Protein AF-A0A8D3BWU9-F1 (afdb_monomer)

InterPro domains:
  IPR000504 RNA recognition motif domain [PF00076] (6-41)
  IPR000504 RNA recognition motif domain [PF00076] (61-85)
  IPR012677 Nucleotide-binding alpha-beta plait domain superfamily [G3DSA:3.30.70.330] (1-52)
  IPR012677 Nucleotide-binding alpha-beta plait domain superfamily [G3DSA:3.30.70.330] (53-86)
  IPR035979 RNA-binding domain superfamily [SSF54928] (10-85)
  IPR050825 RNA-binding protein 42/Polyadenylate-binding protein RBP45/47-like [PTHR47640] (5-79)

Organism: Scophthalmus maximus (NCBI:txid52904)

pLDDT: mean 82.27, std 11.9, range [45.44, 93.19]

Radius of gyration: 12.22 Å; Cα contacts (8 Å, |Δi|>4): 155; chains: 1; bounding box: 34×22×27 Å

Sequence (86 aa):
ALTSHTAGNDPYCFVEFYDHRHAAASLAAMNGRKIMGKEVKVNWATTPTSQKKDTSNHFHVFVGDLSPEITTDDVKAAFGPFGRIS

Mean predicted aligned error: 6.24 Å

Secondary structure (DSSP, 8-state):
-EEEEEETTEEEEEEEBSSHHHHHHHHHHHTT-EETTEEPEEEE---SSSS---GGG--EEEEES--TT--HHHHHHHHGGG--B-

Foldseek 3Di:
DKAWDDDPPKTKIKWFAPDLQLLVVLQVVQAQDDDPNWGKHKDQDDDPPDDPDDSVGGRMIMIMRDDPPDDPVSVCVSSVVSHDTD

Solvent-accessible surface area (backbone atoms only — not comparable to full-atom values): 4823 Å² total; per-residue (Å²): 58,78,51,77,46,79,65,80,98,47,24,30,34,37,44,22,33,79,41,40,69,29,31,54,51,37,34,70,67,41,38,72,32,67,53,96,84,31,53,23,42,39,42,75,57,72,76,88,74,87,62,95,69,77,64,89,74,42,26,40,30,28,38,31,49,39,46,89,82,64,47,76,62,56,51,47,65,70,47,44,85,46,39,65,67,76

Structure (mmCIF, N/CA/C/O backbone):
data_AF-A0A8D3BWU9-F1
#
_entry.id   AF-A0A8D3BWU9-F1
#
loop_
_atom_site.group_PDB
_atom_site.id
_atom_site.type_symbol
_atom_site.label_atom_id
_atom_site.label_alt_id
_atom_site.label_comp_id
_atom_site.label_asym_id
_atom_site.label_entity_id
_atom_site.label_seq_id
_atom_site.pdbx_PDB_ins_code
_atom_site.Cartn_x
_atom_site.Cartn_y
_atom_site.Cartn_z
_atom_site.occupancy
_atom_site.B_iso_or_equiv
_atom_site.auth_seq_id
_atom_site.auth_comp_id
_atom_site.auth_asym_id
_atom_site.auth_atom_id
_atom_site.pdbx_PDB_model_num
ATOM 1 N N . ALA A 1 1 ? 4.909 -8.282 2.413 1.00 72.25 1 ALA A N 1
ATOM 2 C CA . ALA A 1 1 ? 3.957 -8.530 3.504 1.00 72.25 1 ALA A CA 1
ATOM 3 C C . ALA A 1 1 ? 2.841 -7.487 3.465 1.00 72.25 1 ALA A C 1
ATOM 5 O O . ALA A 1 1 ? 3.076 -6.383 2.970 1.00 72.25 1 ALA A O 1
ATOM 6 N N . LEU A 1 2 ? 1.654 -7.795 4.008 1.00 79.44 2 LEU A N 1
ATOM 7 C CA . LEU A 1 2 ? 0.658 -6.778 4.368 1.00 79.44 2 LEU A CA 1
ATOM 8 C C . LEU A 1 2 ? 0.516 -6.724 5.890 1.00 79.44 2 LEU A C 1
ATOM 10 O O . LEU A 1 2 ? 0.225 -7.748 6.504 1.00 79.44 2 LEU A O 1
ATOM 14 N N . THR A 1 3 ? 0.668 -5.536 6.471 1.00 81.56 3 THR A N 1
ATOM 15 C CA . THR A 1 3 ? 0.482 -5.330 7.913 1.00 81.56 3 THR A CA 1
ATOM 16 C C . THR A 1 3 ? -0.554 -4.243 8.159 1.00 81.56 3 THR A C 1
ATOM 18 O O . THR A 1 3 ? -0.282 -3.064 7.931 1.00 81.56 3 THR A O 1
ATOM 21 N N . SER A 1 4 ? -1.737 -4.632 8.630 1.00 81.06 4 SER A N 1
ATOM 22 C CA . SER A 1 4 ? -2.837 -3.725 8.970 1.00 81.06 4 SER A CA 1
ATOM 23 C C . SER A 1 4 ? -2.788 -3.295 10.433 1.00 81.06 4 SER A C 1
ATOM 25 O O . SER A 1 4 ? -2.623 -4.131 11.319 1.00 81.06 4 SER A O 1
ATOM 27 N N . HIS A 1 5 ? -2.985 -2.005 10.685 1.00 78.25 5 HIS A N 1
ATOM 28 C CA . HIS A 1 5 ? -3.090 -1.422 12.014 1.00 78.25 5 HIS A CA 1
ATOM 29 C C . HIS A 1 5 ? -4.311 -0.504 12.080 1.00 78.25 5 HIS A C 1
ATOM 31 O O . HIS A 1 5 ? -4.472 0.442 11.311 1.00 78.25 5 HIS A O 1
ATOM 37 N N . THR A 1 6 ? -5.159 -0.754 13.061 1.00 70.88 6 THR A N 1
ATOM 38 C CA . THR A 1 6 ? -6.268 0.121 13.437 1.00 70.88 6 THR A CA 1
ATOM 39 C C . THR A 1 6 ? -5.853 0.902 14.676 1.00 70.88 6 THR A C 1
ATOM 41 O O . THR A 1 6 ? -5.990 0.401 15.790 1.00 70.88 6 THR A O 1
ATOM 44 N N . ALA A 1 7 ? -5.305 2.109 14.499 1.00 59.41 7 ALA A N 1
ATOM 45 C CA . ALA A 1 7 ? -5.066 3.030 15.611 1.00 59.41 7 ALA A CA 1
ATOM 46 C C . ALA A 1 7 ? -6.002 4.240 15.479 1.00 59.41 7 ALA A C 1
ATOM 48 O O . ALA A 1 7 ? -5.778 5.118 14.653 1.00 59.41 7 ALA A O 1
ATOM 49 N N . GLY A 1 8 ? -7.057 4.282 16.295 1.00 64.62 8 GLY A N 1
ATOM 50 C CA . GLY A 1 8 ? -8.029 5.380 16.292 1.00 64.62 8 GLY A CA 1
ATOM 51 C C . GLY A 1 8 ? -9.043 5.322 15.142 1.00 64.62 8 GLY A C 1
ATOM 52 O O . GLY A 1 8 ? -9.423 4.241 14.699 1.00 64.62 8 GLY A O 1
ATOM 53 N N . ASN A 1 9 ? -9.506 6.496 14.696 1.00 68.75 9 ASN A N 1
ATOM 54 C CA . ASN A 1 9 ? -10.567 6.661 13.690 1.00 68.75 9 ASN A CA 1
ATOM 55 C C . ASN A 1 9 ? -10.082 6.446 12.236 1.00 68.75 9 ASN A C 1
ATOM 57 O O . ASN A 1 9 ? -10.890 6.437 11.307 1.00 68.75 9 ASN A O 1
ATOM 61 N N . ASP A 1 10 ? -8.773 6.244 12.047 1.00 78.38 10 ASP A N 1
ATOM 62 C CA . ASP A 1 10 ? -8.111 6.216 10.742 1.00 78.38 10 ASP A CA 1
ATOM 63 C C . ASP A 1 10 ? -7.297 4.920 10.581 1.00 78.38 10 ASP A C 1
ATOM 65 O O . ASP A 1 10 ? -6.116 4.863 10.937 1.00 78.38 10 ASP A O 1
ATOM 69 N N . PRO A 1 11 ? -7.922 3.839 10.077 1.00 86.50 11 PRO A N 1
ATOM 70 C CA . PRO A 1 11 ? -7.220 2.596 9.799 1.00 86.50 11 PRO A CA 1
ATOM 71 C C . PRO A 1 11 ? -6.127 2.803 8.745 1.00 86.50 11 PRO A C 1
ATOM 73 O O . PRO A 1 11 ? -6.306 3.538 7.768 1.00 86.50 11 PRO A O 1
ATOM 76 N N . TYR A 1 12 ? -5.001 2.112 8.920 1.00 89.19 12 TYR A N 1
ATOM 77 C CA . TYR A 1 12 ? -3.894 2.130 7.971 1.00 89.19 12 TYR A CA 1
ATOM 78 C C . TYR A 1 12 ? -3.260 0.751 7.804 1.00 89.19 12 TYR A C 1
ATOM 80 O O . TYR A 1 12 ? -3.340 -0.117 8.669 1.00 89.19 12 TYR A O 1
ATOM 88 N N . CYS A 1 13 ? -2.610 0.536 6.668 1.00 89.62 13 CYS A N 1
ATOM 89 C CA . CYS A 1 13 ? -1.872 -0.678 6.356 1.00 89.62 13 CYS A CA 1
ATOM 90 C C . CYS A 1 13 ? -0.518 -0.336 5.739 1.00 89.62 13 CYS A C 1
ATOM 92 O O . CYS A 1 13 ? -0.336 0.719 5.137 1.00 89.62 13 CYS A O 1
ATOM 94 N N . PHE A 1 14 ? 0.425 -1.263 5.836 1.00 89.62 14 PHE A N 1
ATOM 95 C CA . PHE A 1 14 ? 1.669 -1.223 5.078 1.00 89.62 14 PHE A CA 1
ATOM 96 C C . PHE A 1 14 ? 1.664 -2.345 4.051 1.00 89.62 14 PHE A C 1
ATOM 98 O O . PHE A 1 14 ? 1.428 -3.499 4.408 1.00 89.62 14 PHE A O 1
ATOM 105 N N . VAL A 1 15 ? 1.931 -2.001 2.793 1.00 90.38 15 VAL A N 1
ATOM 106 C CA . VAL A 1 15 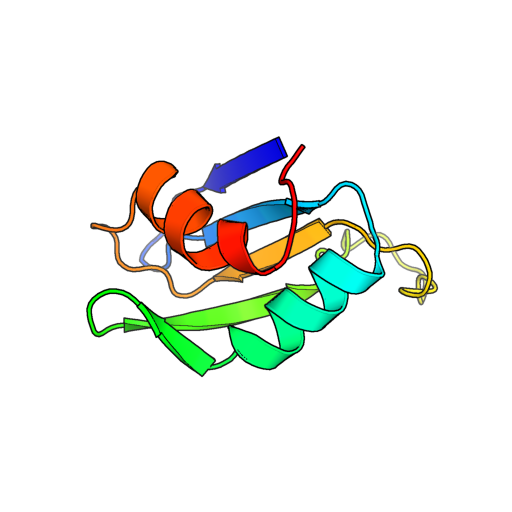? 2.083 -2.945 1.685 1.00 90.38 15 VAL A CA 1
ATOM 107 C C . VAL A 1 15 ? 3.559 -3.005 1.321 1.00 90.38 15 VAL A C 1
ATOM 109 O O . VAL A 1 15 ? 4.165 -1.990 0.990 1.00 90.38 15 VAL A O 1
ATOM 112 N N . GLU A 1 16 ? 4.146 -4.192 1.372 1.00 89.25 16 GLU A N 1
ATOM 113 C CA . GLU A 1 16 ? 5.505 -4.446 0.896 1.00 89.25 16 GLU A CA 1
ATOM 114 C C . GLU A 1 16 ? 5.456 -5.230 -0.412 1.00 89.25 16 GLU A C 1
ATOM 116 O O . GLU A 1 16 ? 4.912 -6.336 -0.466 1.00 89.25 16 GLU A O 1
ATOM 121 N N . PHE A 1 17 ? 6.062 -4.665 -1.447 1.00 89.75 17 PHE A N 1
ATOM 122 C CA . PHE A 1 17 ? 6.216 -5.279 -2.759 1.00 89.75 17 PHE A CA 1
ATOM 123 C C . PHE A 1 17 ? 7.561 -5.993 -2.895 1.00 89.75 17 PHE A C 1
ATOM 125 O O . PHE A 1 17 ? 8.506 -5.708 -2.171 1.00 89.75 17 PHE A O 1
ATOM 132 N N . TYR A 1 18 ? 7.679 -6.889 -3.876 1.00 86.44 18 TYR A N 1
ATOM 133 C CA . TYR A 1 18 ? 8.982 -7.478 -4.223 1.00 86.44 18 TYR A CA 1
ATOM 134 C C . TYR A 1 18 ? 9.882 -6.545 -5.046 1.0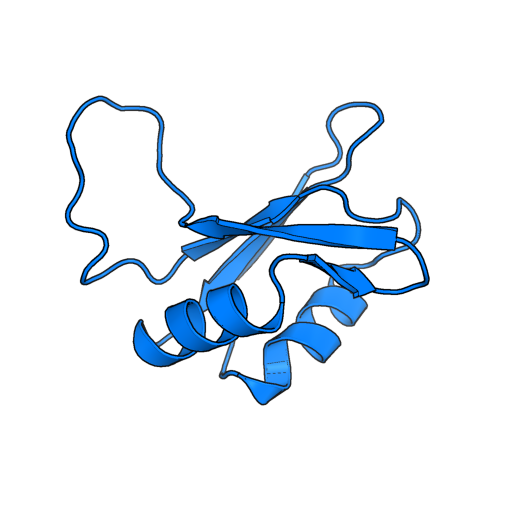0 86.44 18 TYR A C 1
ATOM 136 O O . TYR A 1 18 ? 11.087 -6.762 -5.105 1.00 86.44 18 TYR A O 1
ATOM 144 N N . ASP A 1 19 ? 9.311 -5.543 -5.723 1.00 87.19 19 ASP A N 1
ATOM 145 C CA . ASP A 1 19 ? 10.043 -4.662 -6.639 1.00 87.19 19 ASP A CA 1
ATOM 146 C C . ASP A 1 19 ? 9.677 -3.200 -6.374 1.00 87.19 19 ASP A C 1
ATOM 148 O O . ASP A 1 19 ? 8.503 -2.859 -6.197 1.00 87.19 19 ASP A O 1
ATOM 152 N N . HIS A 1 20 ? 10.687 -2.331 -6.372 1.00 86.56 20 HIS A N 1
ATOM 153 C CA . HIS A 1 20 ? 10.522 -0.901 -6.122 1.00 86.56 20 HIS A CA 1
ATOM 154 C C . HIS A 1 20 ? 9.620 -0.255 -7.178 1.00 86.56 20 HIS A C 1
ATOM 156 O O . HIS A 1 20 ? 8.801 0.605 -6.857 1.00 86.56 20 HIS A O 1
ATOM 162 N N . ARG A 1 21 ? 9.707 -0.706 -8.435 1.00 89.06 21 ARG A N 1
ATOM 163 C CA . ARG A 1 21 ? 8.896 -0.170 -9.535 1.00 89.06 21 ARG A CA 1
ATOM 164 C C . ARG A 1 21 ? 7.411 -0.431 -9.302 1.00 89.06 21 ARG A C 1
ATOM 166 O O . ARG A 1 21 ? 6.600 0.454 -9.552 1.00 89.06 21 ARG A O 1
ATOM 173 N N . HIS A 1 22 ? 7.064 -1.607 -8.775 1.00 91.19 22 HIS A N 1
ATOM 174 C CA . HIS A 1 22 ? 5.686 -1.945 -8.409 1.00 91.19 22 HIS A CA 1
ATOM 175 C C . HIS A 1 22 ? 5.192 -1.070 -7.251 1.00 91.19 22 HIS A C 1
ATOM 177 O O . HIS A 1 22 ? 4.098 -0.509 -7.324 1.00 91.19 22 HIS A O 1
ATOM 183 N N . ALA A 1 23 ? 6.027 -0.879 -6.223 1.00 89.50 23 ALA A N 1
ATOM 184 C CA . ALA A 1 23 ? 5.710 0.001 -5.104 1.00 89.50 23 ALA A CA 1
ATOM 185 C C . ALA A 1 23 ? 5.468 1.448 -5.572 1.00 89.50 23 ALA A C 1
ATOM 187 O O . ALA A 1 23 ? 4.426 2.025 -5.261 1.00 89.50 23 ALA A O 1
ATOM 188 N N . ALA A 1 24 ? 6.362 1.998 -6.398 1.00 89.75 24 ALA A N 1
ATOM 189 C CA . ALA A 1 24 ? 6.257 3.352 -6.937 1.00 89.75 24 ALA A CA 1
ATOM 190 C C . ALA A 1 24 ? 5.018 3.535 -7.829 1.00 89.75 24 ALA A C 1
ATOM 192 O O . ALA A 1 24 ? 4.298 4.525 -7.691 1.00 89.75 24 ALA A O 1
ATOM 193 N N . ALA A 1 25 ? 4.736 2.564 -8.705 1.00 92.00 25 ALA A N 1
ATOM 194 C CA . ALA A 1 25 ? 3.551 2.580 -9.559 1.00 92.00 25 ALA A CA 1
ATOM 195 C C . ALA A 1 25 ? 2.260 2.547 -8.731 1.00 92.00 25 ALA A C 1
ATOM 197 O O . ALA A 1 25 ? 1.349 3.338 -8.979 1.00 92.00 25 ALA A O 1
ATOM 198 N N . SER A 1 26 ? 2.201 1.680 -7.714 1.00 91.75 26 SER A N 1
ATOM 199 C CA . SER A 1 26 ? 1.046 1.596 -6.820 1.00 91.75 26 SER A CA 1
ATOM 200 C C . SER A 1 26 ? 0.837 2.890 -6.039 1.00 91.75 26 SER A C 1
ATOM 202 O O . SER A 1 26 ? -0.288 3.362 -5.941 1.00 91.75 26 SER A O 1
ATOM 204 N N . LEU A 1 27 ? 1.911 3.522 -5.556 1.00 91.31 27 LEU A N 1
ATOM 205 C CA . LEU A 1 27 ? 1.838 4.790 -4.841 1.00 91.31 27 LEU A CA 1
ATOM 206 C C . LEU A 1 27 ? 1.257 5.884 -5.733 1.00 91.31 27 LEU A C 1
ATOM 208 O O . LEU A 1 27 ? 0.306 6.547 -5.334 1.00 91.31 27 LEU A O 1
ATOM 212 N N . ALA A 1 28 ? 1.777 6.038 -6.951 1.00 91.06 28 ALA A N 1
ATOM 213 C CA . ALA A 1 28 ? 1.303 7.060 -7.880 1.00 91.06 28 ALA A CA 1
ATOM 214 C C . ALA A 1 28 ? -0.159 6.844 -8.309 1.00 91.06 28 ALA A C 1
ATOM 216 O O . ALA A 1 28 ? -0.893 7.810 -8.491 1.00 91.06 28 ALA A O 1
ATOM 217 N N . ALA A 1 29 ? -0.588 5.591 -8.461 1.00 91.94 29 ALA A N 1
ATOM 218 C CA . ALA A 1 29 ? -1.925 5.262 -8.947 1.00 91.94 29 ALA A CA 1
ATOM 219 C C . ALA A 1 29 ? -2.996 5.171 -7.847 1.00 91.94 29 ALA A C 1
ATOM 221 O O . ALA A 1 29 ? -4.182 5.354 -8.129 1.00 91.94 29 ALA A O 1
ATOM 222 N N . MET A 1 30 ? -2.607 4.837 -6.615 1.00 92.12 30 MET A N 1
ATOM 223 C CA . MET A 1 30 ? -3.533 4.613 -5.501 1.00 92.12 30 MET A CA 1
ATOM 224 C C . MET A 1 30 ? -3.618 5.802 -4.545 1.00 92.12 30 MET A C 1
ATOM 226 O O . MET A 1 30 ? -4.623 5.931 -3.852 1.00 92.12 30 MET A O 1
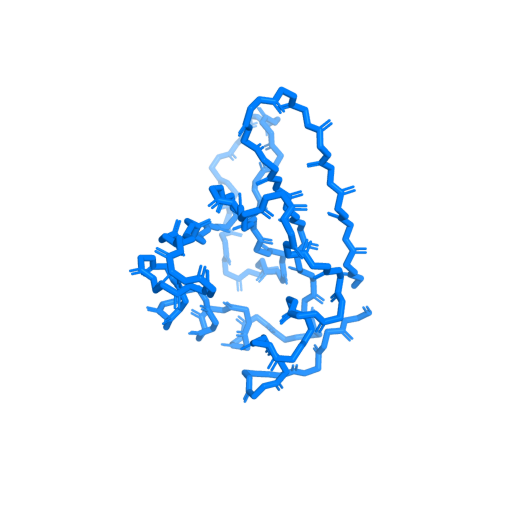ATOM 230 N N . ASN A 1 31 ? -2.612 6.681 -4.499 1.00 93.19 31 ASN A N 1
ATOM 231 C CA . ASN A 1 31 ? -2.663 7.873 -3.656 1.00 93.19 31 ASN A CA 1
ATOM 232 C C . ASN A 1 31 ? -3.788 8.821 -4.109 1.00 93.19 31 ASN A C 1
ATOM 234 O O . ASN A 1 31 ? -3.771 9.306 -5.238 1.00 93.19 31 ASN A O 1
ATOM 238 N N . GLY A 1 32 ? -4.763 9.080 -3.233 1.00 90.56 32 GLY A N 1
ATOM 239 C CA . GLY A 1 32 ? -5.953 9.878 -3.546 1.00 90.56 32 GLY A CA 1
ATOM 240 C C . GLY A 1 32 ? -7.042 9.099 -4.294 1.00 90.56 32 GLY A C 1
ATOM 241 O O . GLY A 1 32 ? -8.034 9.676 -4.740 1.00 90.56 32 GLY A O 1
ATOM 242 N N . ARG A 1 33 ? -6.889 7.779 -4.463 1.00 90.88 33 ARG A N 1
ATOM 243 C CA . ARG A 1 33 ? -7.918 6.945 -5.091 1.00 90.88 33 ARG A CA 1
ATOM 244 C C . ARG A 1 33 ? -9.000 6.600 -4.076 1.00 90.88 33 ARG A C 1
ATOM 246 O O . ARG A 1 33 ? -8.715 6.312 -2.919 1.00 90.88 33 ARG A O 1
ATOM 253 N N . LYS A 1 34 ? -10.258 6.557 -4.513 1.00 89.06 34 LYS A N 1
ATOM 254 C CA . LYS A 1 34 ? -11.358 6.075 -3.670 1.00 89.06 34 LYS A CA 1
ATOM 255 C C . LYS A 1 34 ? -11.429 4.549 -3.692 1.00 89.06 34 LYS A C 1
ATOM 257 O O . LYS A 1 34 ? -11.675 3.967 -4.747 1.00 89.06 34 LYS A O 1
ATOM 262 N N . ILE A 1 35 ? -11.246 3.918 -2.534 1.00 84.88 35 ILE A N 1
ATOM 263 C CA . ILE A 1 35 ? -11.507 2.494 -2.298 1.00 84.88 35 ILE A CA 1
ATOM 264 C C . ILE A 1 35 ? -12.741 2.404 -1.398 1.00 84.88 35 ILE A C 1
ATOM 266 O O . ILE A 1 35 ? -12.775 3.015 -0.334 1.00 84.88 35 ILE A O 1
ATOM 270 N N . MET A 1 36 ? -13.777 1.682 -1.837 1.00 82.81 36 MET A N 1
ATOM 271 C CA . MET A 1 36 ? -15.047 1.559 -1.098 1.00 82.81 36 MET A CA 1
ATOM 272 C C . MET A 1 36 ? -15.656 2.917 -0.692 1.00 82.81 36 MET A C 1
ATOM 274 O O . MET A 1 36 ? -16.181 3.090 0.401 1.00 82.81 36 MET A O 1
ATOM 278 N N . GLY A 1 37 ? -15.539 3.926 -1.563 1.00 85.12 37 GLY A N 1
ATOM 279 C CA . GLY A 1 37 ? -16.083 5.268 -1.325 1.00 85.12 37 GLY A CA 1
ATOM 280 C C . GLY A 1 37 ? -15.230 6.183 -0.437 1.00 85.12 37 GLY A C 1
ATOM 281 O O . GLY A 1 37 ? -15.489 7.387 -0.428 1.00 85.12 37 GLY A O 1
ATOM 282 N N . LYS A 1 38 ? -14.183 5.669 0.226 1.00 86.56 38 LYS A N 1
ATOM 283 C CA . LYS A 1 38 ? -13.233 6.470 1.013 1.00 86.56 38 LYS A CA 1
ATOM 284 C C . LYS A 1 38 ? -11.932 6.686 0.245 1.00 86.56 38 LYS A C 1
ATOM 286 O O . LYS A 1 38 ? -11.418 5.776 -0.401 1.00 86.56 38 LYS A O 1
ATOM 291 N N . GLU A 1 39 ? -11.432 7.913 0.267 1.00 90.69 39 GLU A N 1
ATOM 292 C CA . GLU A 1 39 ? -10.157 8.256 -0.358 1.00 90.69 39 GLU A CA 1
ATOM 293 C C . GLU A 1 39 ? -9.005 7.678 0.462 1.00 90.69 39 GLU A C 1
ATOM 295 O O . GLU A 1 39 ? -8.937 7.915 1.664 1.00 90.69 39 GLU A O 1
ATOM 300 N N . VAL A 1 40 ? -8.119 6.914 -0.179 1.00 91.12 40 VAL A N 1
ATOM 301 C CA . VAL A 1 40 ? -6.960 6.326 0.493 1.00 91.12 40 VAL A CA 1
ATOM 302 C C . VA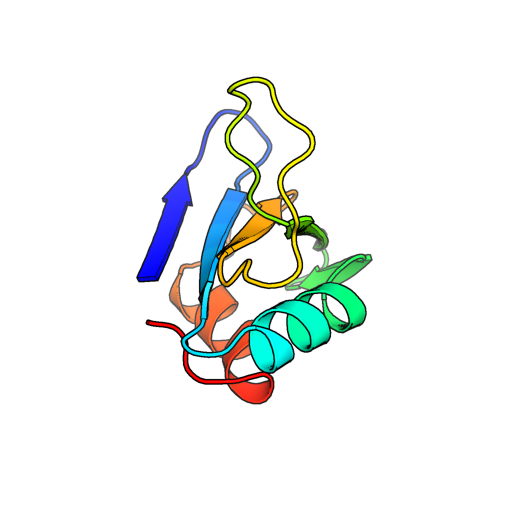L A 1 40 ? -5.716 7.159 0.251 1.00 91.12 40 VAL A C 1
ATOM 304 O O . VAL A 1 40 ? -5.483 7.684 -0.842 1.00 91.12 40 VAL A O 1
ATOM 307 N N . LYS A 1 41 ? -4.871 7.235 1.271 1.00 91.56 41 LYS A N 1
ATOM 308 C CA . LYS A 1 41 ? -3.633 8.002 1.228 1.00 91.56 41 LYS A CA 1
ATOM 309 C C . LYS A 1 41 ? -2.445 7.066 1.122 1.00 91.56 41 LYS A C 1
ATOM 311 O O . LYS A 1 41 ? -2.144 6.354 2.074 1.00 91.56 41 LYS A O 1
ATOM 316 N N . VAL A 1 42 ? -1.728 7.098 0.001 1.00 92.31 42 VAL A N 1
ATOM 317 C CA . VAL A 1 42 ? -0.574 6.213 -0.217 1.00 92.31 42 VAL A CA 1
ATOM 318 C C . VAL A 1 42 ? 0.719 7.011 -0.197 1.00 92.31 42 VAL A C 1
ATOM 320 O O . VAL A 1 42 ? 0.871 7.984 -0.925 1.00 92.31 42 VAL A O 1
ATOM 323 N N . ASN A 1 43 ? 1.654 6.614 0.660 1.00 90.88 43 ASN A N 1
ATOM 324 C CA . ASN A 1 43 ? 2.964 7.244 0.802 1.00 90.88 43 ASN A CA 1
ATOM 325 C C . ASN A 1 43 ? 4.054 6.186 0.937 1.00 90.88 43 ASN A C 1
ATOM 327 O O . ASN A 1 43 ? 3.774 5.022 1.195 1.00 90.88 43 ASN A O 1
ATOM 331 N N . TRP A 1 44 ? 5.315 6.576 0.791 1.00 89.69 44 TRP A N 1
ATOM 332 C CA . TRP A 1 44 ? 6.421 5.683 1.119 1.00 89.69 44 TRP A CA 1
ATOM 333 C C . TRP A 1 44 ? 6.419 5.385 2.617 1.00 89.69 44 TRP A C 1
ATOM 335 O O . TRP A 1 44 ? 6.313 6.302 3.433 1.00 89.69 44 TRP A O 1
ATOM 345 N N . ALA A 1 45 ? 6.553 4.114 2.994 1.00 84.44 45 ALA A N 1
ATOM 346 C CA . ALA A 1 45 ? 6.709 3.762 4.395 1.00 84.44 45 ALA A CA 1
ATOM 347 C C . ALA A 1 45 ? 8.127 4.146 4.838 1.00 84.44 45 ALA A C 1
ATOM 349 O O . ALA A 1 45 ? 9.110 3.487 4.505 1.00 84.44 45 ALA A O 1
ATOM 350 N N . THR A 1 46 ? 8.246 5.255 5.559 1.00 73.25 46 THR A N 1
ATOM 351 C CA . THR A 1 46 ? 9.510 5.716 6.140 1.00 73.25 46 THR A CA 1
ATOM 352 C C . THR A 1 46 ? 9.476 5.518 7.647 1.00 73.25 46 THR A C 1
ATOM 354 O O . THR A 1 46 ? 8.576 6.017 8.320 1.00 73.25 46 THR A O 1
ATOM 357 N N . THR A 1 47 ? 10.476 4.835 8.203 1.00 59.78 47 THR A N 1
ATOM 358 C CA . THR A 1 47 ? 10.687 4.822 9.655 1.00 59.78 47 THR A CA 1
ATOM 359 C C . THR A 1 47 ? 11.119 6.220 10.117 1.00 59.78 47 THR A C 1
ATOM 361 O O . THR A 1 47 ? 12.036 6.770 9.506 1.00 59.78 47 THR A O 1
ATOM 364 N N . PRO A 1 48 ? 10.555 6.782 11.201 1.00 55.28 48 PRO A N 1
ATOM 365 C CA . PRO A 1 48 ? 10.871 8.134 11.683 1.00 55.28 48 PRO A CA 1
ATOM 366 C C . PRO A 1 48 ? 12.301 8.307 12.232 1.00 55.28 48 PRO A C 1
ATOM 368 O O . PRO A 1 48 ? 12.654 9.381 12.712 1.00 55.28 48 PRO A O 1
ATOM 371 N N . THR A 1 49 ? 13.156 7.284 12.159 1.00 54.06 49 THR A N 1
ATOM 372 C CA . THR A 1 49 ? 14.571 7.381 12.519 1.00 54.06 49 THR A CA 1
ATOM 373 C C . THR A 1 49 ? 15.351 8.172 11.464 1.00 54.06 49 THR A C 1
ATOM 375 O O . THR A 1 49 ? 15.870 7.625 10.493 1.00 54.06 49 THR A O 1
ATOM 378 N N . S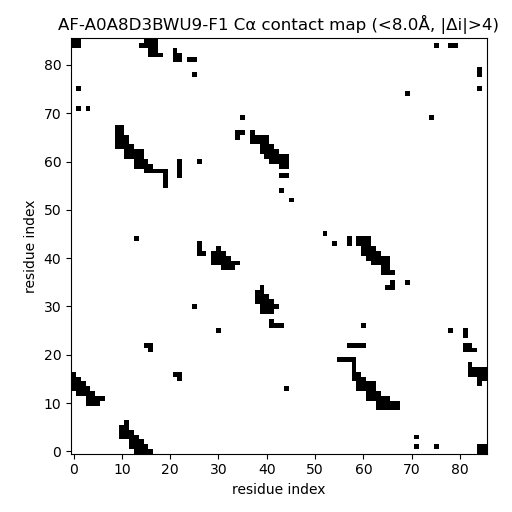ER A 1 50 ? 15.384 9.489 11.679 1.00 45.44 50 SER A N 1
ATOM 379 C CA . SER A 1 50 ? 16.367 10.487 11.243 1.00 45.44 50 SER A CA 1
ATOM 380 C C . SER A 1 50 ? 17.455 9.998 10.288 1.00 45.44 50 SER A C 1
ATOM 382 O O . SER A 1 50 ? 18.566 9.672 10.693 1.00 45.44 50 SER A O 1
ATOM 384 N N . GLN A 1 51 ? 17.150 10.024 9.001 1.00 49.53 51 GLN A N 1
ATOM 385 C CA . GLN A 1 51 ? 18.036 10.472 7.930 1.00 49.53 51 GLN A CA 1
ATOM 386 C C . GLN A 1 51 ? 17.184 10.501 6.668 1.00 49.53 51 GLN A C 1
ATOM 388 O O . GLN A 1 51 ? 16.256 9.707 6.535 1.00 49.53 51 GLN A O 1
ATOM 393 N N . LYS A 1 52 ? 17.446 11.450 5.769 1.00 51.50 52 LYS A N 1
ATOM 394 C CA . LYS A 1 52 ? 16.837 11.497 4.436 1.00 51.50 52 LYS A CA 1
ATOM 395 C C . LYS A 1 52 ? 17.170 10.169 3.742 1.00 51.50 52 LYS A C 1
ATOM 397 O O . LYS A 1 52 ? 18.247 10.037 3.176 1.00 51.50 52 LYS A O 1
ATOM 402 N N . LYS A 1 53 ? 16.322 9.150 3.908 1.00 53.91 53 LYS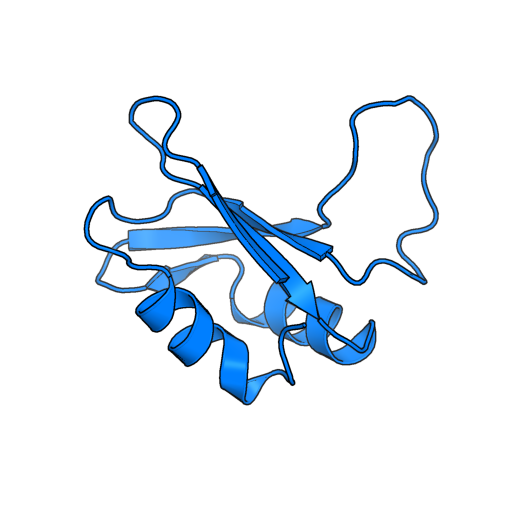 A N 1
ATOM 403 C CA . LYS A 1 53 ? 16.567 7.826 3.345 1.00 53.91 53 LYS A CA 1
ATOM 404 C C . LYS A 1 53 ? 16.255 7.910 1.869 1.00 53.91 53 LYS A C 1
ATOM 406 O O . LYS A 1 53 ? 15.164 8.322 1.484 1.00 53.91 53 LYS A O 1
ATOM 411 N N . ASP A 1 54 ? 17.252 7.542 1.084 1.00 58.31 54 ASP A N 1
ATOM 412 C CA . ASP A 1 54 ? 17.145 7.289 -0.339 1.00 58.31 54 ASP A CA 1
ATOM 413 C C . ASP A 1 54 ? 15.958 6.337 -0.570 1.00 58.31 54 ASP A C 1
ATOM 415 O O . ASP A 1 54 ? 16.018 5.148 -0.254 1.00 58.31 54 ASP A O 1
ATOM 419 N N . THR A 1 55 ? 14.833 6.866 -1.054 1.00 63.91 55 THR A N 1
ATOM 420 C CA . THR A 1 55 ? 13.631 6.065 -1.342 1.00 63.91 55 THR A CA 1
ATOM 421 C C . THR A 1 55 ? 13.791 5.235 -2.614 1.00 63.91 55 THR A C 1
ATOM 423 O O . THR A 1 55 ? 12.899 4.460 -2.950 1.00 63.91 55 THR A O 1
ATOM 426 N N . SER A 1 56 ? 14.946 5.334 -3.282 1.00 62.91 56 SER A N 1
ATOM 427 C CA . SER A 1 56 ? 15.316 4.611 -4.502 1.00 62.91 56 SER A CA 1
ATOM 428 C C . SER A 1 56 ? 15.252 3.084 -4.368 1.00 62.91 56 SER A C 1
ATOM 430 O O . SER A 1 56 ? 15.141 2.394 -5.373 1.00 62.91 56 SER A O 1
ATOM 432 N N . ASN A 1 57 ? 15.285 2.551 -3.139 1.00 64.75 57 ASN A N 1
ATOM 433 C CA . ASN A 1 57 ? 15.116 1.122 -2.839 1.00 64.75 57 ASN A CA 1
ATOM 434 C C . ASN A 1 57 ? 13.977 0.860 -1.839 1.00 64.75 57 ASN A C 1
ATOM 436 O O . ASN A 1 57 ? 14.007 -0.118 -1.096 1.00 64.75 57 ASN A O 1
ATOM 440 N N . HIS A 1 58 ? 12.984 1.746 -1.748 1.00 73.69 58 HIS A N 1
ATOM 441 C CA . HIS A 1 58 ? 11.825 1.475 -0.904 1.00 73.69 58 HIS A CA 1
ATOM 442 C C . HIS A 1 58 ? 10.870 0.506 -1.598 1.00 73.69 58 HIS A C 1
ATOM 444 O O . HIS A 1 58 ? 10.413 0.742 -2.714 1.00 73.69 58 HIS A O 1
ATOM 450 N N . PHE A 1 59 ? 10.536 -0.570 -0.897 1.00 84.81 59 PHE A N 1
ATOM 451 C CA . PHE A 1 59 ? 9.560 -1.567 -1.338 1.00 84.81 59 PHE A CA 1
ATOM 452 C C . PHE A 1 59 ? 8.252 -1.482 -0.547 1.00 84.81 59 PHE A C 1
ATOM 454 O O . PHE A 1 59 ? 7.260 -2.118 -0.895 1.00 84.81 59 PHE A O 1
ATOM 461 N N . HIS A 1 60 ? 8.253 -0.676 0.514 1.00 87.44 60 HIS A N 1
ATOM 462 C CA . HIS A 1 60 ? 7.155 -0.518 1.450 1.00 87.44 60 HIS A CA 1
ATOM 463 C C . HIS A 1 60 ? 6.391 0.773 1.177 1.00 87.44 60 HIS A C 1
ATOM 465 O O . HIS A 1 60 ? 6.963 1.867 1.207 1.00 87.44 60 HIS A O 1
ATOM 471 N N . VAL A 1 61 ? 5.082 0.657 0.988 1.00 89.81 61 VAL A N 1
ATOM 472 C CA . VAL A 1 61 ? 4.154 1.784 0.926 1.00 89.81 61 VAL A CA 1
ATOM 473 C C . VAL A 1 61 ? 3.219 1.754 2.130 1.00 89.81 61 VAL A C 1
ATOM 475 O O . VAL A 1 61 ? 2.702 0.716 2.534 1.00 89.81 61 VAL A O 1
ATOM 478 N N . PHE A 1 62 ? 3.038 2.915 2.733 1.00 90.50 62 PHE A N 1
ATOM 479 C CA . PHE A 1 62 ? 2.023 3.204 3.727 1.00 90.50 62 PHE A CA 1
ATOM 480 C C . PHE A 1 62 ? 0.713 3.531 3.015 1.00 90.50 62 PHE A C 1
ATOM 482 O O . PHE A 1 62 ? 0.707 4.349 2.099 1.00 90.50 62 PHE A O 1
ATOM 489 N N . VAL A 1 63 ? -0.383 2.932 3.464 1.00 91.31 63 VAL A N 1
ATOM 490 C CA . VAL A 1 63 ? -1.744 3.177 2.989 1.00 91.31 63 VAL A CA 1
ATOM 491 C C . VAL A 1 63 ? -2.587 3.593 4.190 1.00 91.31 63 VAL A C 1
ATOM 493 O O . VAL A 1 63 ? -2.924 2.761 5.025 1.00 91.31 63 VAL A O 1
ATOM 496 N N . GLY A 1 64 ? -2.890 4.880 4.302 1.00 90.50 64 GLY A N 1
ATOM 497 C CA . GLY A 1 64 ? -3.730 5.462 5.344 1.00 90.50 64 GLY A CA 1
ATOM 498 C C . GLY A 1 64 ? -5.118 5.829 4.839 1.00 90.50 64 GLY A C 1
ATOM 499 O O . GLY A 1 64 ? -5.441 5.628 3.665 1.00 90.50 64 GLY A O 1
ATOM 500 N N . ASP A 1 65 ? -5.920 6.386 5.747 1.00 89.44 65 ASP A N 1
ATOM 501 C CA . ASP A 1 65 ? -7.291 6.827 5.475 1.00 89.44 65 ASP A CA 1
ATOM 502 C C . ASP A 1 65 ? -8.194 5.693 4.959 1.00 89.44 65 ASP A C 1
ATOM 504 O O . ASP A 1 65 ? -9.169 5.912 4.243 1.00 89.44 65 ASP A O 1
ATOM 508 N N . LEU A 1 66 ? -7.906 4.450 5.352 1.00 86.88 66 LEU A N 1
ATOM 509 C CA . LEU A 1 66 ? -8.709 3.303 4.944 1.00 86.88 66 LEU A CA 1
ATOM 510 C C . LEU A 1 66 ? -10.105 3.371 5.574 1.00 86.88 66 LEU A C 1
ATOM 512 O O . LEU A 1 66 ? -10.317 3.985 6.626 1.00 86.88 66 LEU A O 1
ATOM 516 N N . SER A 1 67 ? -11.091 2.761 4.917 1.00 85.56 67 SER A N 1
ATOM 517 C CA . SER A 1 67 ? -12.394 2.524 5.542 1.00 85.56 67 SER A CA 1
ATOM 518 C C . SER A 1 67 ? -12.238 1.437 6.612 1.00 85.56 67 SER A C 1
ATOM 520 O O . SER A 1 67 ? -11.485 0.491 6.378 1.00 85.56 67 SER A O 1
ATOM 522 N N . PRO A 1 68 ? -12.931 1.513 7.763 1.00 81.69 68 PRO A N 1
ATOM 523 C CA . PRO A 1 68 ? -12.946 0.419 8.739 1.00 81.69 68 PRO A CA 1
ATOM 524 C C . PRO A 1 68 ?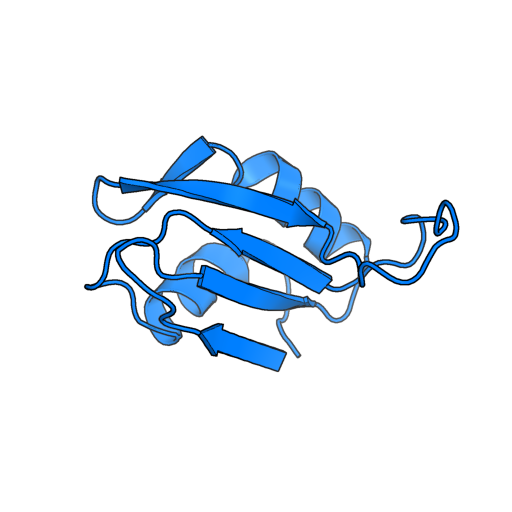 -13.481 -0.903 8.161 1.00 81.69 68 PRO A C 1
ATOM 526 O O . PRO A 1 68 ? -13.215 -1.960 8.722 1.00 81.69 68 PRO A O 1
ATOM 529 N N . GLU A 1 69 ? -14.206 -0.849 7.042 1.00 84.38 69 GLU A N 1
ATOM 530 C CA . GLU A 1 69 ? -14.700 -2.028 6.322 1.00 84.38 69 GLU A CA 1
ATOM 531 C C . GLU A 1 69 ? -13.660 -2.640 5.370 1.00 84.38 69 GLU A C 1
ATOM 533 O O . GLU A 1 69 ? -13.840 -3.769 4.923 1.00 84.38 69 GLU A O 1
ATOM 538 N N . ILE A 1 70 ? -12.574 -1.922 5.049 1.00 84.94 70 ILE A N 1
ATOM 539 C CA . ILE A 1 70 ? -11.522 -2.444 4.170 1.00 84.94 70 ILE A CA 1
ATOM 540 C C . ILE A 1 70 ? -10.757 -3.544 4.898 1.00 84.94 70 ILE A C 1
ATOM 542 O O . ILE A 1 70 ? -10.165 -3.329 5.958 1.00 84.94 70 ILE A O 1
ATOM 546 N N . THR A 1 71 ? -10.705 -4.717 4.275 1.00 85.75 71 THR A N 1
ATOM 547 C CA . THR A 1 71 ? -9.927 -5.847 4.765 1.00 85.75 71 THR A CA 1
ATOM 548 C C . THR A 1 71 ?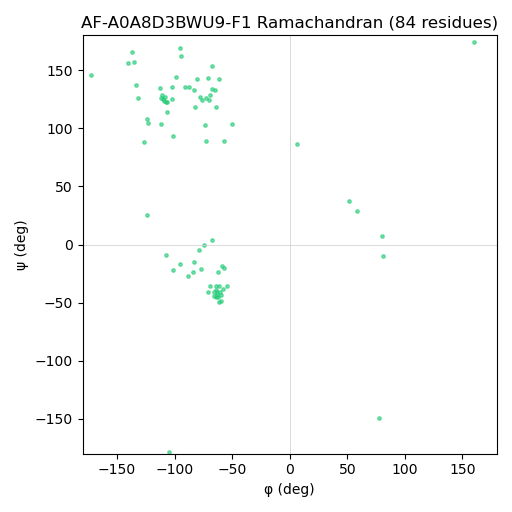 -8.550 -5.917 4.109 1.00 85.75 71 THR A C 1
ATOM 550 O O . THR A 1 71 ? -8.245 -5.265 3.109 1.00 85.75 71 THR A O 1
ATOM 553 N N . THR A 1 72 ? -7.695 -6.777 4.663 1.00 85.06 72 THR A N 1
ATOM 554 C CA . THR A 1 72 ? -6.408 -7.139 4.050 1.00 85.06 72 THR A CA 1
ATOM 555 C C . THR A 1 72 ? -6.577 -7.653 2.616 1.00 85.06 72 THR A C 1
ATOM 557 O O . THR A 1 72 ? -5.724 -7.383 1.769 1.00 85.06 72 THR A O 1
ATOM 560 N N . ASP A 1 73 ? -7.660 -8.378 2.331 1.00 88.06 73 ASP A N 1
ATOM 561 C CA . ASP A 1 73 ? -7.916 -8.924 0.998 1.00 88.06 73 ASP A CA 1
ATOM 562 C C . ASP A 1 73 ? -8.284 -7.823 -0.002 1.00 88.06 73 ASP A C 1
ATOM 564 O O . ASP A 1 73 ? -7.715 -7.782 -1.088 1.00 88.06 73 ASP A O 1
ATOM 568 N N . ASP A 1 74 ? -9.103 -6.848 0.403 1.00 88.94 74 ASP A N 1
ATOM 569 C CA . ASP A 1 74 ? -9.441 -5.684 -0.429 1.00 88.94 74 ASP A CA 1
ATOM 570 C C . ASP A 1 74 ? -8.197 -4.879 -0.810 1.00 88.94 74 ASP A C 1
ATOM 572 O O . ASP A 1 74 ? -8.021 -4.484 -1.965 1.00 88.94 74 ASP A O 1
ATOM 576 N N . VAL A 1 75 ? -7.290 -4.664 0.151 1.00 88.25 75 VAL A N 1
ATOM 577 C CA . VAL A 1 75 ? -6.006 -4.008 -0.122 1.00 88.25 75 VAL A CA 1
ATOM 578 C C . VAL A 1 75 ? -5.179 -4.867 -1.078 1.00 88.25 75 VAL A C 1
ATOM 580 O O . VAL A 1 75 ? -4.655 -4.359 -2.064 1.00 88.25 75 VAL A O 1
ATOM 583 N N . LYS A 1 76 ? -5.089 -6.182 -0.872 1.00 87.88 76 LYS A N 1
ATOM 584 C CA . LYS A 1 76 ? -4.371 -7.060 -1.809 1.00 87.88 76 LYS A CA 1
ATOM 585 C C . LYS A 1 76 ? -4.976 -7.040 -3.210 1.00 87.88 76 LYS A C 1
ATOM 587 O O . LYS A 1 76 ? -4.221 -6.983 -4.174 1.00 87.88 76 LYS A O 1
ATOM 592 N N . ALA A 1 77 ? -6.297 -7.035 -3.341 1.00 89.38 77 ALA A N 1
ATOM 593 C CA . ALA A 1 77 ? -6.985 -6.961 -4.622 1.00 89.38 77 ALA A CA 1
ATOM 594 C C . ALA A 1 77 ? -6.741 -5.614 -5.315 1.00 89.38 77 ALA A C 1
ATOM 596 O O . ALA A 1 77 ? -6.476 -5.570 -6.515 1.00 89.38 77 ALA A O 1
ATOM 597 N N . ALA A 1 78 ? -6.759 -4.515 -4.559 1.00 88.75 78 ALA A N 1
ATOM 598 C CA . ALA A 1 78 ? -6.506 -3.181 -5.087 1.00 88.75 78 ALA A CA 1
ATOM 599 C C . ALA A 1 78 ? -5.043 -2.985 -5.517 1.00 88.75 78 ALA A C 1
ATOM 601 O O . ALA A 1 78 ? -4.783 -2.311 -6.513 1.00 88.75 78 ALA A O 1
ATOM 602 N N . PHE A 1 79 ? -4.094 -3.581 -4.788 1.00 88.88 79 PHE A N 1
ATOM 603 C CA . PHE A 1 79 ? -2.659 -3.423 -5.030 1.00 88.88 79 PHE A CA 1
ATOM 604 C C . PHE A 1 79 ? -2.048 -4.536 -5.911 1.00 88.88 79 PHE A C 1
ATOM 606 O O . PHE A 1 79 ? -0.978 -4.349 -6.491 1.00 88.88 79 PHE A O 1
ATOM 613 N N . GLY A 1 80 ? -2.738 -5.665 -6.077 1.00 87.94 80 GLY A N 1
ATOM 614 C CA . GLY A 1 80 ? -2.309 -6.820 -6.872 1.00 87.94 80 GLY A CA 1
ATOM 615 C C . GLY A 1 80 ? -2.010 -6.531 -8.350 1.00 87.94 80 GLY A C 1
ATOM 616 O O . GLY A 1 80 ? -1.021 -7.060 -8.857 1.00 87.94 80 GLY A O 1
ATOM 617 N N . PRO A 1 81 ? -2.770 -5.661 -9.049 1.00 90.94 81 PRO A N 1
ATOM 618 C CA . PRO A 1 81 ? -2.461 -5.276 -10.427 1.00 90.94 81 PRO A CA 1
ATOM 619 C C . PRO A 1 81 ? -1.116 -4.559 -10.599 1.00 90.94 81 PRO A C 1
ATOM 621 O O . PRO A 1 81 ? -0.564 -4.569 -11.695 1.00 90.94 81 PRO A O 1
ATOM 624 N N . PHE A 1 82 ? -0.580 -3.933 -9.544 1.00 89.12 82 PHE A N 1
ATOM 625 C CA . PHE A 1 82 ? 0.699 -3.219 -9.618 1.00 89.12 82 PHE A CA 1
ATOM 626 C C . PHE A 1 82 ? 1.900 -4.137 -9.447 1.00 89.12 82 PHE A C 1
ATOM 628 O O . PHE A 1 82 ? 2.987 -3.783 -9.889 1.00 89.12 82 PHE A O 1
ATOM 635 N N . GLY A 1 83 ? 1.726 -5.293 -8.807 1.00 86.94 83 GLY A N 1
ATOM 636 C CA . GLY A 1 83 ? 2.788 -6.265 -8.615 1.00 86.94 83 GLY A CA 1
ATOM 637 C C . GLY A 1 83 ? 2.502 -7.236 -7.479 1.00 86.94 83 GLY A C 1
ATOM 638 O O . GLY A 1 83 ? 1.535 -7.107 -6.729 1.00 86.94 83 GLY A O 1
ATOM 639 N N . ARG A 1 84 ? 3.390 -8.222 -7.329 1.00 86.62 84 ARG A N 1
ATOM 640 C CA . ARG A 1 84 ? 3.313 -9.166 -6.212 1.00 86.62 84 ARG A CA 1
ATOM 641 C C . ARG A 1 84 ? 3.650 -8.452 -4.901 1.00 86.62 84 ARG A C 1
ATOM 643 O O . ARG A 1 84 ? 4.687 -7.795 -4.787 1.00 86.62 84 ARG A O 1
ATOM 650 N N . ILE A 1 85 ? 2.764 -8.625 -3.929 1.00 87.62 85 ILE A N 1
ATOM 651 C CA . ILE A 1 85 ? 2.953 -8.241 -2.530 1.00 87.62 85 ILE A CA 1
ATOM 652 C C . ILE A 1 85 ? 3.648 -9.421 -1.838 1.00 87.62 85 ILE A C 1
ATOM 654 O O . ILE A 1 85 ? 3.297 -10.572 -2.112 1.00 87.62 85 ILE A O 1
ATOM 658 N N . SER A 1 86 ? 4.661 -9.133 -1.021 1.00 78.62 86 SER A N 1
ATOM 659 C CA . SER A 1 86 ? 5.484 -10.122 -0.299 1.00 78.62 86 SER A CA 1
ATOM 660 C C . SER A 1 86 ? 4.720 -10.827 0.830 1.00 78.62 86 SER A C 1
ATOM 662 O O . SER A 1 86 ? 3.689 -10.263 1.275 1.00 78.62 86 SER A O 1
#

Nearest PDB structures (foldseek):
  2xzw-assembly3_I  TM=3.169E-01  e=7.411E-01  Synechococcus elongatus PCC 7942 = FACHB-805
  4aff-assembly1_A  TM=3.420E-01  e=1.816E+00  Synechococcus elongatus
  2xzw-assembly3_G  TM=3.042E-01  e=1.499E+00  Synechococcus elongatus PCC 7942 = FACHB-805
  2xzw-assembly2_F  TM=2.923E-01  e=1.598E+00  Synechococcus elongatus PCC 7942 = FACHB-805
  8eau-assembly1_a  TM=3.578E-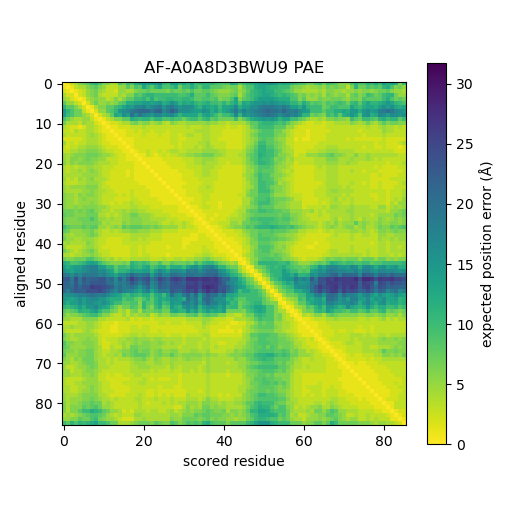01  e=4.450E+00  Saccharomyces cerevisiae